Protein AF-A0A0H5RDV9-F1 (afdb_monomer_lite)

Sequence (113 aa):
GKIFIEYVGEGMNSIHQICDIAINKPLKAKIRAEYYKFRMLSIGDLSAKELAGAVFSVPRKNLIGMIEAAFDDINARNRTRRWIADAFAVCGQDPWSEDQSRFERLLESLQEQ

Secondary structure (DSSP, 8-state):
------PPPTT--SS--HHIIIIIHHHHHHHHHHHHHHHHHHHTT--HHHHTT---PPPHHHHHHHHHHHHHHHHHHHHHS-HHHHHHHHTT--TT-S--HHHHHHHHHHH--

Organism: NCBI:txid70186

pLDDT: mean 81.24, std 14.87, range [35.38, 95.0]

Foldseek 3Di:
DDDDDDDDDPPDDLADPLCCVLPVVQLVVQLVVLVVVVVCVVCVPPDPVRVVPDDDDDPPVSSVVSNVVSVVVSVVVCVVPVVSQVSCVVCLNNPPDPDSVSVVVSVVVSVVD

Structure (mmCIF, N/CA/C/O backbone):
data_AF-A0A0H5RDV9-F1
#
_entry.id   AF-A0A0H5RDV9-F1
#
loop_
_atom_site.group_PDB
_atom_site.id
_atom_site.type_symbol
_atom_site.label_atom_id
_atom_site.label_alt_id
_atom_site.label_comp_id
_atom_site.label_asym_id
_atom_site.label_entity_id
_atom_site.label_seq_id
_atom_site.pdbx_PDB_ins_code
_atom_site.Cartn_x
_atom_site.Cartn_y
_atom_site.Cartn_z
_atom_site.occupancy
_atom_site.B_iso_or_equiv
_atom_site.auth_seq_id
_atom_site.auth_comp_id
_atom_site.auth_asym_id
_atom_site.auth_atom_id
_atom_site.pdbx_PDB_model_num
ATOM 1 N N . GLY A 1 1 ? -23.829 13.569 21.083 1.00 38.16 1 GLY A N 1
ATOM 2 C CA . GLY A 1 1 ? -22.398 13.333 20.819 1.00 38.16 1 GLY A CA 1
ATOM 3 C C . GLY A 1 1 ? -21.610 14.526 21.310 1.00 38.16 1 GLY A C 1
ATOM 4 O O . GLY A 1 1 ? -22.113 15.635 21.187 1.00 38.16 1 GLY A O 1
ATOM 5 N N . LYS A 1 2 ? -20.439 14.310 21.912 1.00 35.38 2 LYS A N 1
ATOM 6 C CA . LYS A 1 2 ? -19.512 15.387 22.294 1.00 35.38 2 LYS A CA 1
ATOM 7 C C . LYS A 1 2 ? -18.474 15.543 21.181 1.00 35.38 2 LYS A C 1
ATOM 9 O O . LYS A 1 2 ? -17.998 14.535 20.671 1.00 35.38 2 LYS A O 1
ATOM 14 N N . ILE A 1 3 ? -18.171 16.779 20.795 1.00 40.22 3 ILE A N 1
ATOM 15 C CA . ILE A 1 3 ? -17.112 17.112 19.834 1.00 40.22 3 ILE A CA 1
ATOM 16 C C . ILE A 1 3 ? -16.027 17.836 20.622 1.00 40.22 3 ILE A C 1
ATOM 18 O O . ILE A 1 3 ? -16.328 18.800 21.324 1.00 40.22 3 ILE A O 1
ATOM 22 N N . PHE A 1 4 ? -14.792 17.361 20.509 1.00 42.47 4 PHE A N 1
ATOM 23 C CA . PHE A 1 4 ? -13.617 17.990 21.101 1.00 42.47 4 PHE A CA 1
ATOM 24 C C . PHE A 1 4 ? -12.814 18.651 19.982 1.00 42.47 4 PHE A C 1
ATOM 26 O O . PHE A 1 4 ? -12.590 18.042 18.937 1.00 42.47 4 PHE A O 1
ATOM 33 N N . ILE A 1 5 ? -12.442 19.913 20.184 1.00 47.41 5 ILE A N 1
ATOM 34 C CA . ILE A 1 5 ? -11.632 20.689 19.245 1.00 47.41 5 ILE A CA 1
ATOM 35 C C . ILE A 1 5 ? -10.263 20.860 19.901 1.00 47.41 5 ILE A C 1
ATOM 37 O O . ILE A 1 5 ? -10.130 21.643 20.837 1.00 47.41 5 ILE A O 1
ATOM 41 N N . GLU A 1 6 ? -9.268 20.118 19.422 1.00 53.03 6 GLU A N 1
ATOM 42 C CA . GLU A 1 6 ? -7.866 20.270 19.818 1.00 53.03 6 GLU A CA 1
ATOM 43 C C . GLU A 1 6 ? -7.041 20.805 18.645 1.00 53.03 6 GLU A C 1
ATOM 45 O O . GLU A 1 6 ? -7.274 20.459 17.483 1.00 53.03 6 GLU A O 1
ATOM 50 N N . TYR A 1 7 ? -6.085 21.682 18.955 1.00 48.09 7 TYR A N 1
ATOM 51 C CA . TYR A 1 7 ? -5.172 22.261 17.976 1.00 48.09 7 TYR A CA 1
ATOM 52 C C . TYR A 1 7 ? -3.969 21.337 17.787 1.00 48.09 7 TYR A C 1
ATOM 54 O O . TYR A 1 7 ? -3.191 21.125 18.716 1.00 48.09 7 TYR A O 1
ATOM 62 N N . VAL A 1 8 ? -3.800 20.810 16.577 1.00 56.47 8 VAL A N 1
ATOM 63 C CA . VAL A 1 8 ? -2.642 19.994 16.210 1.00 56.47 8 VAL A CA 1
ATOM 64 C C . VAL A 1 8 ? -1.667 20.869 15.421 1.00 56.47 8 VAL A C 1
ATOM 66 O O . VAL A 1 8 ? -2.034 21.435 14.392 1.00 56.47 8 VAL A O 1
ATOM 69 N N . GLY A 1 9 ? -0.438 21.015 15.927 1.00 48.50 9 GLY A N 1
ATOM 70 C CA . GLY A 1 9 ? 0.611 21.813 15.286 1.00 48.50 9 GLY A CA 1
ATOM 71 C C . GLY A 1 9 ? 0.968 21.318 13.879 1.00 48.50 9 GLY A C 1
ATOM 72 O O . GLY A 1 9 ? 0.819 20.140 13.555 1.00 48.50 9 GLY A O 1
ATOM 73 N N . GLU A 1 10 ? 1.454 22.230 13.037 1.00 45.53 10 GLU A N 1
ATOM 74 C CA . GLU A 1 10 ? 1.764 21.955 11.632 1.00 45.53 10 GLU A CA 1
ATOM 75 C 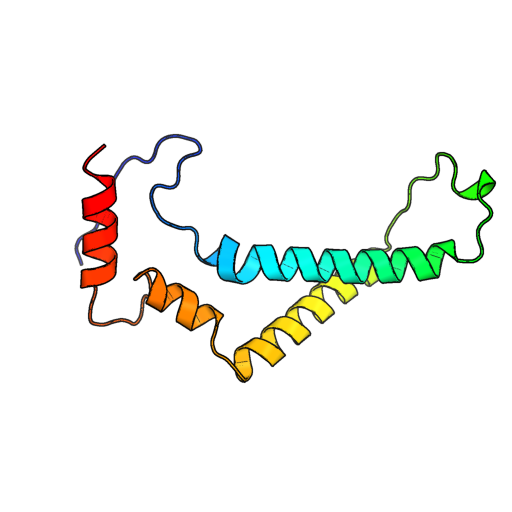C . GLU A 1 10 ? 2.805 20.825 11.501 1.00 45.53 10 GLU A C 1
ATOM 77 O O . GLU A 1 10 ? 3.885 20.879 12.087 1.00 45.53 10 GLU A O 1
ATOM 82 N N . GLY A 1 11 ? 2.466 19.769 10.755 1.00 48.12 11 GLY A N 1
ATOM 83 C CA . GLY A 1 11 ? 3.342 18.609 10.543 1.00 48.12 11 GLY A CA 1
ATOM 84 C C . GLY A 1 11 ? 3.318 17.549 11.648 1.00 48.12 11 GLY A C 1
ATOM 85 O O . GLY A 1 11 ? 3.959 16.512 11.484 1.00 48.12 11 GLY A O 1
ATOM 86 N N . MET A 1 12 ? 2.560 17.755 12.727 1.00 49.59 12 MET A N 1
ATOM 87 C CA . MET A 1 12 ? 2.303 16.709 13.711 1.00 49.59 12 MET A CA 1
ATOM 88 C C . MET A 1 12 ? 0.920 16.110 13.494 1.00 49.59 12 MET A C 1
ATOM 90 O O . MET A 1 12 ? -0.059 16.791 13.225 1.00 49.59 12 MET A O 1
ATOM 94 N N . ASN A 1 13 ? 0.839 14.802 13.623 1.00 56.31 13 ASN A N 1
ATOM 95 C CA . ASN A 1 13 ? -0.385 14.077 13.882 1.00 56.31 13 ASN A CA 1
ATOM 96 C C . ASN A 1 13 ? -0.080 13.250 15.121 1.00 56.31 13 ASN A C 1
ATOM 98 O O . ASN A 1 13 ? 0.549 12.200 15.050 1.00 56.31 13 ASN A O 1
ATOM 102 N N . SER A 1 14 ? -0.489 13.773 16.276 1.00 58.78 14 SER A N 1
ATOM 103 C CA . SER A 1 14 ? -0.375 13.089 17.569 1.00 58.78 14 SER A CA 1
ATOM 104 C C . SER A 1 14 ? -1.078 11.724 17.546 1.00 58.78 14 SER A C 1
ATOM 106 O O . SER A 1 14 ? -0.723 10.812 18.282 1.00 58.78 14 SER A O 1
ATOM 108 N N . ILE A 1 15 ? -2.031 11.545 16.629 1.00 69.75 15 ILE A N 1
ATOM 109 C CA . ILE A 1 15 ? -2.779 10.313 16.418 1.00 69.75 15 ILE A CA 1
ATOM 110 C C . ILE A 1 15 ? -2.184 9.519 15.249 1.00 69.75 15 ILE A C 1
ATOM 112 O O . ILE A 1 15 ? -1.997 10.038 14.146 1.00 69.75 15 ILE A O 1
ATOM 116 N N . HIS A 1 16 ? -1.956 8.221 15.474 1.00 73.94 16 HIS A N 1
ATOM 117 C CA . HIS A 1 16 ? -1.496 7.286 14.447 1.00 73.94 16 HIS A CA 1
ATOM 118 C C . HIS A 1 16 ? -2.375 7.356 13.188 1.00 73.94 16 HIS A C 1
ATOM 120 O O . HIS A 1 16 ? -3.566 7.056 13.246 1.00 73.94 16 HIS A O 1
ATOM 126 N N . GLN A 1 17 ? -1.777 7.664 12.033 1.00 83.44 17 GLN A N 1
ATOM 127 C CA . GLN A 1 17 ? -2.444 7.581 10.731 1.00 83.44 17 GLN A CA 1
ATOM 128 C C . GLN A 1 17 ? -2.469 6.132 10.242 1.00 83.44 17 GLN A C 1
ATOM 130 O O . GLN A 1 17 ? -1.639 5.698 9.444 1.00 83.44 17 GLN A O 1
ATOM 135 N N . ILE A 1 18 ? -3.433 5.354 10.729 1.00 84.19 18 ILE A N 1
ATOM 136 C CA . ILE A 1 18 ? -3.504 3.910 10.459 1.00 84.19 18 ILE A CA 1
ATOM 137 C C . ILE A 1 18 ? -3.568 3.618 8.962 1.00 84.19 18 ILE A C 1
ATOM 139 O O . ILE A 1 18 ? -2.914 2.688 8.502 1.00 84.19 18 ILE A O 1
ATOM 143 N N . CYS A 1 19 ? -4.263 4.443 8.175 1.00 85.44 19 CYS A N 1
ATOM 144 C CA . CYS A 1 19 ? -4.308 4.308 6.717 1.00 85.44 19 CYS A CA 1
ATOM 145 C C . CYS A 1 19 ? -2.917 4.354 6.064 1.00 85.44 19 CYS A C 1
ATOM 147 O O . CYS A 1 19 ? -2.680 3.656 5.076 1.00 85.44 19 CYS A O 1
ATOM 149 N N . ASP A 1 20 ? -1.972 5.120 6.615 1.00 85.44 20 ASP A N 1
ATOM 150 C CA . ASP A 1 20 ? -0.620 5.188 6.063 1.00 85.44 20 ASP A CA 1
ATOM 151 C C . ASP A 1 20 ? 0.147 3.882 6.259 1.00 85.44 20 ASP A C 1
ATOM 153 O O . ASP A 1 20 ? 0.847 3.406 5.357 1.00 85.44 20 ASP A O 1
ATOM 157 N N . ILE A 1 21 ? -0.036 3.273 7.427 1.00 81.12 21 ILE A N 1
ATOM 158 C CA . ILE A 1 21 ? 0.621 2.032 7.833 1.00 81.12 21 ILE A CA 1
ATOM 159 C C . ILE A 1 21 ? -0.054 0.831 7.164 1.00 81.12 21 ILE A C 1
ATOM 161 O O . ILE A 1 21 ? 0.617 -0.015 6.570 1.00 81.12 21 ILE A O 1
ATOM 165 N N . ALA A 1 22 ? -1.381 0.776 7.249 1.00 88.31 22 ALA A N 1
ATOM 166 C CA . ALA A 1 22 ? -2.202 -0.338 6.812 1.00 88.31 22 ALA A CA 1
ATOM 167 C C . ALA A 1 22 ? -2.514 -0.304 5.313 1.00 88.31 22 ALA A C 1
ATOM 169 O O . ALA A 1 22 ? -2.805 -1.339 4.752 1.00 88.31 22 ALA A O 1
ATOM 170 N N . ILE A 1 23 ? -2.457 0.824 4.607 1.00 89.94 23 ILE A N 1
ATOM 171 C CA . ILE A 1 23 ? -2.772 0.832 3.166 1.00 89.94 23 ILE A CA 1
ATOM 172 C C . ILE A 1 23 ? -1.662 1.464 2.353 1.00 89.94 23 ILE A C 1
ATOM 174 O O . ILE A 1 23 ? -1.135 0.818 1.443 1.00 89.94 23 ILE A O 1
ATOM 178 N N . ASN A 1 24 ? -1.251 2.687 2.681 1.00 89.50 24 ASN A N 1
ATOM 179 C CA . ASN A 1 24 ? -0.374 3.431 1.781 1.00 89.50 24 ASN A CA 1
ATOM 180 C C . ASN A 1 24 ? 1.007 2.794 1.659 1.00 89.50 24 ASN A C 1
ATOM 182 O O . ASN A 1 24 ? 1.539 2.711 0.551 1.00 89.50 24 ASN A O 1
ATOM 186 N N . L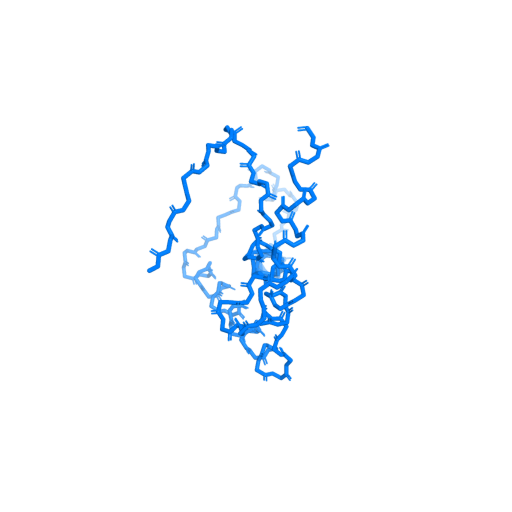YS A 1 25 ? 1.595 2.308 2.757 1.00 88.75 25 LYS A N 1
ATOM 187 C CA . LYS A 1 25 ? 2.893 1.623 2.711 1.00 88.75 25 LYS A CA 1
ATOM 188 C C . LYS A 1 25 ? 2.832 0.320 1.888 1.00 88.75 25 LYS A C 1
ATOM 190 O O . LYS A 1 25 ? 3.631 0.206 0.952 1.00 88.75 25 LYS A O 1
ATOM 195 N N . PRO A 1 26 ? 1.903 -0.626 2.143 1.00 91.25 26 PRO A N 1
ATOM 196 C CA . PRO A 1 26 ? 1.725 -1.812 1.301 1.00 91.25 26 PRO A CA 1
ATOM 197 C C . PRO A 1 26 ? 1.448 -1.494 -0.174 1.00 91.25 26 PRO A C 1
ATOM 199 O O . PRO A 1 26 ? 2.093 -2.065 -1.055 1.00 91.25 26 PRO A O 1
ATOM 202 N N . LEU A 1 27 ? 0.548 -0.548 -0.451 1.00 93.44 27 LEU A N 1
ATOM 203 C CA . LEU A 1 27 ? 0.167 -0.155 -1.809 1.00 93.44 27 LEU A CA 1
ATOM 204 C C . LEU A 1 27 ? 1.355 0.430 -2.581 1.00 93.44 27 LEU A C 1
ATOM 206 O O . LEU A 1 27 ? 1.667 -0.026 -3.680 1.00 93.44 27 LEU A O 1
ATOM 210 N N . LYS A 1 28 ? 2.079 1.386 -1.984 1.00 92.06 28 LYS A N 1
ATOM 211 C CA . LYS A 1 28 ? 3.283 1.981 -2.588 1.00 92.06 28 LYS A CA 1
ATOM 212 C C . LYS A 1 28 ? 4.356 0.927 -2.857 1.00 92.06 28 LYS A C 1
ATOM 214 O O . LYS A 1 28 ? 5.001 0.974 -3.903 1.00 92.06 28 LYS A O 1
ATOM 219 N N . ALA A 1 29 ? 4.545 -0.030 -1.945 1.00 93.00 29 ALA A N 1
ATOM 220 C CA . ALA A 1 29 ? 5.498 -1.121 -2.137 1.00 93.00 29 ALA A CA 1
ATOM 221 C C . ALA A 1 29 ? 5.120 -2.005 -3.337 1.00 93.00 29 ALA A C 1
ATOM 223 O O . ALA A 1 29 ? 5.989 -2.368 -4.130 1.00 93.00 29 ALA A O 1
ATOM 224 N N . LYS A 1 30 ? 3.827 -2.301 -3.507 1.00 93.81 30 LYS A N 1
ATOM 225 C CA . LYS A 1 30 ? 3.310 -3.104 -4.622 1.00 93.81 30 LYS A CA 1
ATOM 226 C C . LYS A 1 30 ? 3.416 -2.389 -5.962 1.00 93.81 30 LYS A C 1
ATOM 228 O O . LYS A 1 30 ? 3.997 -2.948 -6.886 1.00 93.81 30 LYS A O 1
ATOM 233 N N . ILE A 1 31 ? 2.970 -1.136 -6.038 1.00 92.94 31 ILE A N 1
ATOM 234 C CA . ILE A 1 31 ? 3.107 -0.310 -7.249 1.00 92.94 31 ILE A CA 1
ATOM 235 C C . ILE A 1 31 ? 4.581 -0.203 -7.652 1.00 92.94 31 ILE A C 1
ATOM 237 O O . ILE A 1 31 ? 4.920 -0.353 -8.822 1.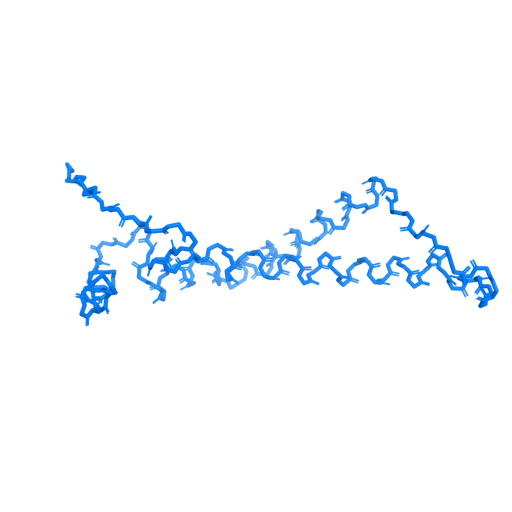00 92.94 31 ILE A O 1
ATOM 241 N N . ARG A 1 32 ? 5.482 -0.001 -6.682 1.00 92.50 32 ARG A N 1
ATOM 242 C CA . ARG A 1 32 ? 6.924 0.049 -6.939 1.00 92.50 32 ARG A CA 1
ATOM 243 C C . ARG A 1 32 ? 7.452 -1.275 -7.498 1.00 92.50 32 ARG A C 1
ATOM 245 O O . ARG A 1 32 ? 8.257 -1.248 -8.424 1.00 92.50 32 ARG A O 1
ATOM 252 N N . ALA A 1 33 ? 7.011 -2.414 -6.966 1.00 92.00 33 ALA A N 1
ATOM 253 C CA . ALA A 1 33 ? 7.401 -3.726 -7.477 1.00 92.00 33 ALA A CA 1
ATOM 254 C C . ALA A 1 33 ? 6.929 -3.941 -8.927 1.00 92.00 33 ALA A C 1
ATOM 256 O O . ALA A 1 33 ? 7.725 -4.362 -9.764 1.00 92.00 33 ALA A O 1
ATOM 257 N N . GLU A 1 34 ? 5.678 -3.598 -9.243 1.00 90.62 34 GLU A N 1
ATOM 258 C CA . GLU A 1 34 ? 5.146 -3.695 -10.610 1.00 90.62 34 GLU A CA 1
ATOM 259 C C . GLU A 1 34 ? 5.847 -2.732 -11.576 1.00 90.62 34 GLU A C 1
ATOM 261 O O . GLU A 1 34 ? 6.188 -3.113 -12.696 1.00 90.62 34 GLU A O 1
ATOM 266 N N . TYR A 1 35 ? 6.174 -1.521 -11.123 1.00 91.00 35 TYR A N 1
ATOM 267 C CA . TYR A 1 35 ? 6.993 -0.588 -11.892 1.00 91.00 35 TYR A CA 1
ATOM 268 C C . TYR A 1 35 ? 8.371 -1.172 -12.226 1.00 91.00 35 TYR A C 1
ATOM 270 O O . TYR A 1 35 ? 8.807 -1.079 -13.372 1.00 91.00 35 TYR A O 1
ATOM 278 N N . TYR A 1 36 ? 9.061 -1.796 -11.264 1.00 90.00 36 TYR A N 1
ATOM 279 C CA . TYR A 1 36 ? 10.367 -2.406 -11.531 1.00 90.00 36 TYR A CA 1
ATOM 280 C C . TYR A 1 36 ? 10.273 -3.560 -12.528 1.00 90.00 36 TYR A C 1
ATOM 282 O O . TYR A 1 36 ? 11.117 -3.642 -13.418 1.00 90.00 36 TYR A O 1
ATOM 290 N N . LYS A 1 37 ? 9.234 -4.399 -12.441 1.00 89.00 37 LYS A N 1
ATOM 291 C CA . LYS A 1 37 ? 8.982 -5.451 -13.438 1.00 89.00 37 LYS A CA 1
ATOM 292 C C . LYS A 1 37 ? 8.765 -4.860 -14.828 1.00 89.00 37 LYS A C 1
ATOM 294 O O . LYS A 1 37 ? 9.428 -5.267 -15.778 1.00 89.00 37 LYS A O 1
ATOM 299 N N . PHE A 1 38 ? 7.886 -3.864 -14.942 1.00 89.19 38 PHE A N 1
ATOM 300 C CA . PHE A 1 38 ? 7.630 -3.172 -16.203 1.00 89.19 38 PHE A CA 1
ATOM 301 C C . PHE A 1 38 ? 8.899 -2.547 -16.778 1.00 89.19 38 PHE A C 1
ATOM 303 O O . PHE A 1 38 ? 9.178 -2.700 -17.966 1.00 89.19 38 PHE A O 1
ATOM 310 N N . ARG A 1 39 ? 9.690 -1.885 -15.930 1.00 88.00 39 ARG A N 1
ATOM 311 C CA . ARG A 1 39 ? 10.964 -1.291 -16.318 1.00 88.00 39 ARG A CA 1
ATOM 312 C C . ARG A 1 39 ? 11.915 -2.353 -16.856 1.00 88.00 39 ARG A C 1
ATOM 314 O O . ARG A 1 39 ? 12.428 -2.152 -17.943 1.00 88.00 39 ARG A O 1
ATOM 321 N N . MET A 1 40 ? 12.111 -3.469 -16.149 1.00 87.06 40 MET A N 1
ATOM 322 C CA . MET A 1 40 ? 12.978 -4.567 -16.600 1.00 87.06 40 MET A CA 1
ATOM 323 C C . MET A 1 40 ? 12.564 -5.109 -17.971 1.00 87.06 40 MET A C 1
ATOM 325 O O . MET A 1 40 ? 13.419 -5.278 -18.832 1.00 87.06 40 MET A O 1
ATOM 329 N N . LEU A 1 41 ? 11.264 -5.321 -18.191 1.00 86.38 41 LEU A N 1
ATOM 330 C CA . LEU A 1 41 ? 10.742 -5.790 -19.479 1.00 86.38 41 LEU A CA 1
ATOM 331 C C . LEU A 1 41 ? 10.927 -4.759 -20.597 1.00 86.38 41 LEU A C 1
ATOM 333 O O . LEU A 1 41 ? 11.174 -5.123 -21.737 1.00 86.38 41 LEU A O 1
ATOM 337 N N . SER A 1 42 ? 10.817 -3.474 -20.269 1.00 83.50 42 SER A N 1
ATOM 338 C CA . SER A 1 42 ? 10.875 -2.386 -21.250 1.00 83.50 42 SER A CA 1
ATOM 339 C C . SER A 1 42 ? 12.299 -1.966 -21.616 1.00 83.50 42 SER A C 1
ATOM 341 O O . SER A 1 42 ? 12.489 -1.308 -22.632 1.00 83.50 42 SER A O 1
ATOM 343 N N . ILE A 1 43 ? 13.291 -2.295 -20.781 1.00 84.31 43 ILE A N 1
ATOM 344 C CA . ILE A 1 43 ? 14.708 -1.979 -21.022 1.00 84.31 43 ILE A CA 1
ATOM 345 C C . ILE A 1 43 ? 15.551 -3.201 -21.385 1.00 84.31 43 ILE A C 1
ATOM 347 O O . ILE A 1 43 ? 16.739 -3.035 -21.640 1.00 84.31 43 ILE A O 1
ATOM 351 N N . GLY A 1 44 ? 14.973 -4.407 -21.368 1.00 77.88 44 GLY A N 1
ATOM 352 C CA . GLY A 1 44 ? 15.708 -5.666 -21.527 1.00 77.88 44 GLY A CA 1
ATOM 353 C C . GLY A 1 44 ? 16.524 -5.756 -22.819 1.00 77.88 44 GLY A C 1
ATOM 354 O O . GLY A 1 44 ? 17.594 -6.356 -22.810 1.00 77.88 44 GLY A O 1
ATOM 355 N N . ASP A 1 45 ? 16.062 -5.092 -23.878 1.00 80.25 45 ASP A N 1
ATOM 356 C CA . ASP A 1 45 ? 16.695 -5.108 -25.201 1.00 80.25 45 ASP A CA 1
ATOM 357 C C . ASP A 1 45 ? 17.539 -3.851 -25.495 1.00 80.25 45 ASP A C 1
ATOM 359 O O . ASP A 1 45 ? 18.114 -3.731 -26.575 1.00 80.25 45 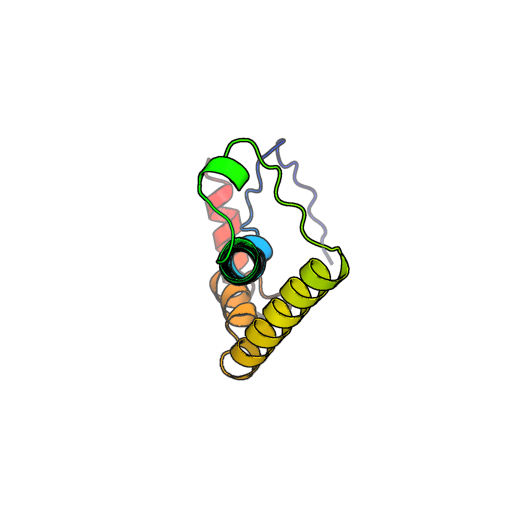ASP A O 1
ATOM 363 N N . LEU A 1 46 ? 17.618 -2.898 -24.557 1.00 81.88 46 LEU A N 1
ATOM 364 C CA . LEU A 1 46 ? 18.331 -1.633 -24.754 1.00 81.88 46 LEU A CA 1
ATOM 365 C C . LEU A 1 46 ? 19.791 -1.735 -24.305 1.00 81.88 46 LEU A C 1
ATOM 367 O O . LEU A 1 46 ? 20.109 -2.242 -23.227 1.00 81.88 46 LEU A O 1
ATOM 371 N N . SER A 1 47 ? 20.699 -1.179 -25.103 1.00 81.38 47 SER A N 1
ATOM 372 C CA . SER A 1 47 ? 22.112 -1.090 -24.747 1.00 81.38 47 SER A CA 1
ATOM 373 C C . SER A 1 47 ? 22.361 -0.059 -23.637 1.00 81.38 47 SER A C 1
ATOM 375 O O . SER A 1 47 ? 21.622 0.912 -23.457 1.00 81.38 47 SER A O 1
ATOM 377 N N . ALA A 1 48 ? 23.476 -0.204 -22.913 1.00 78.88 48 ALA A N 1
ATOM 378 C CA . ALA A 1 48 ? 23.876 0.745 -21.867 1.00 78.88 48 ALA A CA 1
ATOM 379 C C . ALA A 1 48 ? 24.014 2.194 -22.382 1.00 78.88 48 ALA A C 1
ATOM 381 O O . ALA A 1 48 ? 23.776 3.143 -21.637 1.00 78.88 48 ALA A O 1
ATOM 382 N N . LYS A 1 49 ? 24.362 2.364 -23.665 1.00 81.69 49 LYS A N 1
ATOM 383 C CA . LYS A 1 49 ? 24.464 3.673 -24.320 1.00 81.69 49 LYS A CA 1
ATOM 384 C C . LYS A 1 49 ? 23.092 4.318 -24.531 1.00 81.69 49 LYS A C 1
ATOM 386 O O . LYS A 1 49 ? 22.980 5.531 -24.408 1.00 81.69 49 LYS A O 1
ATOM 391 N N . GLU A 1 50 ? 22.065 3.522 -24.813 1.00 78.44 50 GLU A N 1
ATOM 392 C CA . GLU A 1 50 ? 20.684 3.995 -24.989 1.00 78.44 50 GLU A CA 1
ATOM 393 C C . GLU A 1 50 ? 20.009 4.323 -23.654 1.00 78.44 50 GLU A C 1
ATOM 395 O O . GLU A 1 50 ? 19.113 5.159 -23.599 1.00 78.44 50 GLU A O 1
ATOM 400 N N . LEU A 1 51 ? 20.465 3.706 -22.561 1.00 80.44 51 LEU A N 1
ATOM 401 C CA . LEU A 1 51 ? 19.962 3.972 -21.211 1.00 80.44 51 LEU A CA 1
ATOM 402 C C . LEU A 1 51 ? 20.616 5.192 -20.544 1.00 80.44 51 LEU A C 1
ATOM 404 O O . LEU A 1 51 ? 20.043 5.766 -19.615 1.00 80.44 51 LEU A O 1
ATOM 408 N N . ALA A 1 52 ? 21.805 5.599 -20.991 1.00 80.38 52 ALA A N 1
ATOM 409 C CA . ALA A 1 52 ? 22.538 6.716 -20.408 1.00 80.38 52 ALA A CA 1
ATOM 410 C C . ALA A 1 52 ? 21.816 8.053 -20.662 1.00 80.38 52 ALA A C 1
ATOM 412 O O . ALA A 1 52 ? 21.691 8.505 -21.796 1.00 80.38 52 ALA A O 1
ATOM 413 N N . GLY A 1 53 ? 21.343 8.699 -19.590 1.00 76.75 53 GLY A N 1
ATOM 414 C CA . GLY A 1 53 ? 20.620 9.977 -19.664 1.00 76.75 53 GLY A CA 1
ATOM 415 C C . GLY A 1 53 ? 19.159 9.867 -20.117 1.00 76.75 53 GLY A C 1
ATOM 416 O O . GLY A 1 53 ? 18.485 10.888 -20.245 1.00 76.75 53 GLY A O 1
ATOM 417 N N . ALA A 1 54 ? 18.647 8.651 -20.330 1.00 77.25 54 ALA A N 1
ATOM 418 C CA . ALA A 1 54 ? 17.273 8.442 -20.762 1.00 77.25 54 ALA A CA 1
ATOM 419 C C . ALA A 1 54 ? 16.271 8.685 -19.621 1.00 77.25 54 ALA A C 1
ATOM 421 O O . ALA A 1 54 ? 16.400 8.150 -18.516 1.00 77.25 54 ALA A O 1
ATOM 422 N N . VAL A 1 55 ? 15.221 9.455 -19.914 1.00 80.12 55 VAL A N 1
ATOM 423 C CA . VAL A 1 55 ? 14.062 9.610 -19.029 1.00 80.12 55 VAL A CA 1
ATOM 424 C C . VAL A 1 55 ? 13.060 8.512 -19.361 1.00 80.12 55 VAL A C 1
ATOM 426 O O . VAL A 1 55 ? 12.480 8.484 -20.445 1.00 80.12 55 VAL A O 1
ATOM 429 N N . PHE A 1 56 ? 12.851 7.595 -18.420 1.00 80.88 56 PHE A N 1
ATOM 430 C CA . PHE A 1 56 ? 11.921 6.489 -18.604 1.00 80.88 56 PHE A CA 1
ATOM 431 C C . PHE A 1 56 ? 10.487 6.943 -18.311 1.00 80.88 56 PHE A C 1
ATOM 433 O O . PHE A 1 56 ? 10.128 7.203 -17.162 1.00 80.88 56 PHE A O 1
ATOM 440 N N . SER A 1 57 ? 9.670 7.045 -19.359 1.00 84.69 57 SER A N 1
ATOM 441 C CA . SER A 1 57 ? 8.255 7.403 -19.243 1.00 84.69 57 SER A CA 1
ATOM 442 C C . SER A 1 57 ? 7.388 6.152 -19.137 1.00 84.69 57 SER A C 1
ATOM 444 O O . SER A 1 57 ? 7.555 5.199 -19.897 1.00 84.69 57 SER A O 1
ATOM 446 N N . VAL A 1 58 ? 6.434 6.158 -18.206 1.00 87.31 58 VAL A N 1
ATOM 447 C CA . VAL A 1 58 ? 5.451 5.079 -18.057 1.00 87.31 58 VAL A CA 1
ATOM 448 C C . VAL A 1 58 ? 4.152 5.512 -18.734 1.00 87.31 58 VAL A C 1
ATOM 450 O O . VAL A 1 58 ? 3.556 6.507 -18.311 1.00 87.31 58 VAL A O 1
ATOM 453 N N . PRO A 1 59 ? 3.657 4.775 -19.747 1.00 91.44 59 PRO A N 1
ATOM 454 C CA . PRO A 1 59 ? 2.357 5.062 -20.335 1.00 91.44 59 PRO A CA 1
ATOM 455 C C . PRO A 1 59 ? 1.255 5.036 -19.272 1.00 91.44 59 PRO A C 1
ATOM 457 O O . PRO A 1 59 ? 1.196 4.119 -18.451 1.00 91.44 59 PRO A O 1
ATOM 460 N N . ARG A 1 60 ? 0.333 6.006 -19.311 1.00 92.44 60 ARG A N 1
ATOM 461 C CA . ARG A 1 60 ? -0.745 6.139 -18.312 1.00 92.44 60 ARG A CA 1
ATOM 462 C C . ARG A 1 60 ? -1.553 4.852 -18.127 1.00 92.44 60 ARG A C 1
ATOM 464 O O . ARG A 1 60 ? -1.864 4.495 -16.998 1.00 92.44 60 ARG A O 1
ATOM 471 N N . LYS A 1 61 ? -1.859 4.141 -19.219 1.00 93.44 61 LYS A N 1
ATOM 472 C CA . LYS A 1 61 ? -2.574 2.854 -19.181 1.00 93.44 61 LYS A CA 1
ATOM 473 C C . LYS A 1 61 ? -1.831 1.813 -18.339 1.00 93.44 61 LYS A C 1
ATOM 475 O O . LYS A 1 61 ? -2.454 1.105 -17.558 1.00 93.44 61 LYS A O 1
ATOM 480 N N . ASN A 1 62 ? -0.506 1.760 -18.460 1.00 91.94 62 ASN A N 1
ATOM 481 C CA . ASN A 1 62 ? 0.316 0.815 -17.712 1.00 91.94 62 ASN A CA 1
ATOM 482 C C . ASN A 1 62 ? 0.347 1.199 -16.234 1.00 91.94 62 ASN A C 1
ATOM 484 O O . ASN A 1 62 ? 0.189 0.330 -15.388 1.00 91.94 62 ASN A O 1
ATOM 488 N N . LEU A 1 63 ? 0.476 2.493 -15.921 1.00 92.44 63 LEU A N 1
ATOM 489 C CA . LEU A 1 63 ? 0.409 2.974 -14.540 1.00 92.44 63 LEU A CA 1
ATOM 490 C C . LEU A 1 63 ? -0.934 2.630 -13.878 1.00 92.44 63 LEU A C 1
ATOM 492 O O . LEU A 1 63 ? -0.942 2.147 -12.751 1.00 92.44 63 LEU A O 1
ATOM 496 N N . ILE A 1 64 ? -2.052 2.842 -14.580 1.00 94.44 64 ILE A N 1
ATOM 497 C CA . ILE A 1 64 ? -3.387 2.469 -14.089 1.00 94.44 64 ILE A CA 1
ATOM 498 C C . ILE A 1 64 ? -3.441 0.964 -13.812 1.00 94.44 64 ILE A C 1
ATOM 500 O O . ILE A 1 64 ? -3.784 0.575 -12.701 1.00 94.44 64 ILE A O 1
ATOM 504 N N . GLY A 1 65 ? -2.994 0.133 -14.758 1.00 94.12 65 GLY A N 1
ATOM 505 C CA . GLY A 1 65 ? -2.975 -1.320 -14.575 1.00 94.12 65 GLY A CA 1
ATOM 506 C C . GLY A 1 65 ? -2.110 -1.779 -13.394 1.00 94.12 65 GLY A C 1
ATOM 507 O O . GLY A 1 65 ? -2.496 -2.692 -12.672 1.00 94.12 65 GLY A O 1
ATOM 508 N N . MET A 1 66 ? -0.970 -1.125 -13.134 1.00 94.25 66 MET A N 1
ATOM 509 C CA . MET A 1 66 ? -0.144 -1.412 -11.948 1.00 94.25 66 MET A CA 1
ATOM 510 C C . MET A 1 66 ? -0.879 -1.088 -10.643 1.00 94.25 66 MET A C 1
ATOM 512 O O . MET A 1 66 ? -0.746 -1.819 -9.663 1.00 94.25 66 MET A O 1
ATOM 516 N N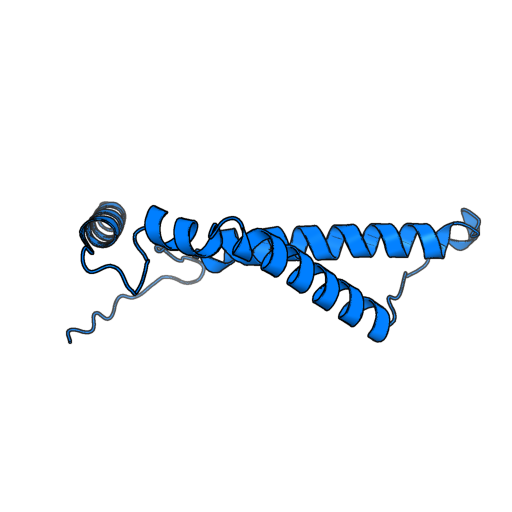 . ILE A 1 67 ? -1.627 0.018 -10.619 1.00 93.81 67 ILE A N 1
ATOM 517 C CA . ILE A 1 67 ? -2.408 0.439 -9.451 1.00 93.81 67 ILE A CA 1
ATOM 518 C C . ILE A 1 67 ? -3.562 -0.539 -9.212 1.00 93.81 67 ILE A C 1
ATOM 520 O O . ILE A 1 67 ? -3.728 -1.006 -8.087 1.00 93.81 67 ILE A O 1
ATOM 524 N N . GLU A 1 68 ? -4.318 -0.886 -10.254 1.00 95.00 68 GLU A N 1
ATOM 525 C CA . GLU A 1 68 ? -5.427 -1.847 -10.181 1.00 95.00 68 GLU A CA 1
ATOM 526 C C . GLU A 1 68 ? -4.942 -3.219 -9.699 1.00 95.00 68 GLU A C 1
ATOM 528 O O . GLU A 1 68 ? -5.462 -3.741 -8.715 1.00 95.00 68 GLU A O 1
ATOM 533 N N . ALA A 1 69 ? -3.862 -3.746 -10.285 1.00 92.12 69 ALA A N 1
ATOM 534 C CA . ALA A 1 69 ? -3.275 -5.018 -9.866 1.00 92.12 69 ALA A CA 1
ATOM 535 C C . ALA A 1 69 ? -2.807 -5.002 -8.398 1.00 92.12 69 ALA A C 1
ATOM 537 O O . ALA A 1 69 ? -2.947 -5.994 -7.678 1.00 92.12 69 ALA A O 1
ATOM 538 N N . ALA A 1 70 ? -2.261 -3.873 -7.931 1.00 94.12 70 ALA A N 1
ATOM 539 C CA . ALA A 1 70 ? -1.869 -3.718 -6.536 1.00 94.12 70 ALA A CA 1
ATOM 540 C C . ALA A 1 70 ? -3.083 -3.731 -5.593 1.00 94.12 70 ALA A C 1
ATOM 542 O O . ALA A 1 70 ? -3.020 -4.361 -4.534 1.00 94.12 70 ALA A O 1
ATOM 543 N N . PHE A 1 71 ? -4.186 -3.078 -5.974 1.00 94.12 71 PHE A N 1
ATOM 544 C CA . PHE A 1 71 ? -5.434 -3.124 -5.212 1.00 94.12 71 PHE A CA 1
ATOM 545 C C . PHE A 1 71 ? -6.050 -4.520 -5.197 1.00 94.12 71 PHE A C 1
ATOM 547 O O . PHE A 1 71 ? -6.462 -4.971 -4.130 1.00 94.12 71 PHE A O 1
ATOM 554 N N . ASP A 1 72 ? -6.070 -5.229 -6.323 1.00 94.44 72 ASP A N 1
ATOM 555 C CA . ASP A 1 72 ? -6.612 -6.587 -6.399 1.00 94.44 72 ASP A CA 1
ATOM 556 C C . ASP A 1 72 ? -5.854 -7.557 -5.484 1.00 94.44 72 ASP A C 1
ATOM 558 O O . ASP A 1 72 ? -6.477 -8.295 -4.716 1.00 94.44 72 ASP A O 1
ATOM 562 N N . ASP A 1 73 ? -4.517 -7.511 -5.480 1.00 92.25 73 ASP A N 1
ATOM 563 C CA . ASP A 1 73 ? -3.689 -8.329 -4.582 1.00 92.25 73 ASP A CA 1
ATOM 564 C C . ASP A 1 73 ? -3.920 -7.970 -3.105 1.00 92.25 73 ASP A C 1
ATOM 566 O O . ASP A 1 73 ? -4.060 -8.858 -2.259 1.00 92.25 73 ASP A O 1
ATOM 570 N N . ILE A 1 74 ? -4.010 -6.676 -2.777 1.00 92.94 74 ILE A N 1
ATOM 571 C CA . ILE A 1 74 ? -4.313 -6.211 -1.415 1.00 92.94 74 ILE A CA 1
ATOM 572 C C . ILE A 1 74 ? -5.693 -6.696 -0.969 1.00 92.94 74 ILE A C 1
ATOM 574 O O . ILE A 1 74 ? -5.821 -7.256 0.122 1.00 92.94 74 ILE A O 1
ATOM 578 N N . ASN A 1 75 ? -6.709 -6.535 -1.815 1.00 92.94 75 ASN A N 1
ATOM 579 C CA . ASN A 1 75 ? -8.076 -6.950 -1.535 1.00 92.94 75 ASN A CA 1
ATOM 580 C C . ASN A 1 75 ? -8.163 -8.467 -1.354 1.00 92.94 75 ASN A C 1
ATOM 582 O O . ASN A 1 75 ? -8.774 -8.931 -0.392 1.00 92.94 75 ASN A O 1
ATOM 586 N N . ALA A 1 76 ? -7.514 -9.245 -2.223 1.00 93.25 76 ALA A N 1
ATOM 587 C CA . ALA A 1 76 ? -7.465 -10.699 -2.115 1.00 93.25 76 ALA A CA 1
ATOM 588 C C . ALA A 1 76 ? -6.840 -11.147 -0.785 1.00 93.25 76 ALA A C 1
ATOM 590 O O . ALA A 1 76 ? -7.418 -11.970 -0.075 1.00 93.25 76 ALA A O 1
ATOM 591 N N . ARG A 1 77 ? -5.706 -10.557 -0.388 1.00 90.81 77 ARG A N 1
ATOM 592 C CA . ARG A 1 77 ? -5.058 -10.856 0.902 1.00 90.81 77 ARG A CA 1
ATOM 593 C C . ARG A 1 77 ? -5.912 -10.430 2.091 1.00 90.81 77 ARG A C 1
ATOM 595 O O . ARG A 1 77 ? -5.979 -11.159 3.080 1.00 90.81 77 ARG A O 1
ATOM 602 N N . ASN A 1 78 ? -6.554 -9.265 1.997 1.00 93.31 78 ASN A N 1
ATOM 603 C CA . ASN A 1 78 ? -7.381 -8.725 3.073 1.00 93.31 78 ASN A CA 1
ATOM 604 C C . ASN A 1 78 ? -8.698 -9.500 3.270 1.00 93.31 78 ASN A C 1
ATOM 606 O O . ASN A 1 78 ? -9.255 -9.497 4.364 1.00 93.31 78 ASN A O 1
ATOM 610 N N . ARG A 1 79 ? -9.190 -10.198 2.236 1.00 92.44 79 ARG A N 1
ATOM 611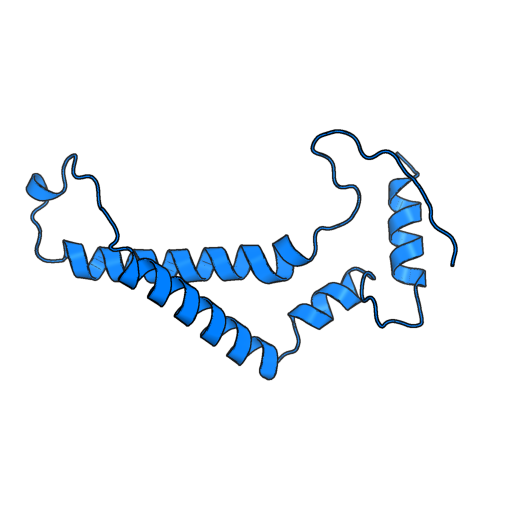 C CA . ARG A 1 79 ? -10.326 -11.127 2.368 1.00 92.44 79 ARG A CA 1
ATOM 612 C C . ARG A 1 79 ? -9.988 -12.314 3.266 1.00 92.44 79 ARG A C 1
ATOM 614 O O . ARG A 1 79 ? -10.812 -12.698 4.086 1.00 92.44 79 ARG A O 1
ATOM 621 N N . THR A 1 80 ? -8.789 -12.877 3.122 1.00 91.12 80 THR A N 1
ATOM 622 C CA . THR A 1 80 ? -8.362 -14.051 3.901 1.00 91.12 80 THR A CA 1
ATOM 623 C C . THR A 1 80 ? -7.961 -13.681 5.324 1.00 91.12 80 THR A C 1
ATOM 625 O O . THR A 1 80 ? -8.287 -14.388 6.271 1.00 91.12 80 THR A O 1
ATOM 628 N N . ARG A 1 81 ? -7.247 -12.566 5.487 1.00 89.25 81 ARG A N 1
ATOM 629 C CA . ARG A 1 81 ? -6.839 -12.037 6.789 1.00 89.25 81 ARG A CA 1
ATOM 630 C C . ARG A 1 81 ? -7.267 -10.586 6.839 1.00 89.25 81 ARG A C 1
ATOM 632 O O . ARG A 1 81 ? -6.784 -9.816 6.025 1.00 89.25 81 ARG A O 1
ATOM 639 N N . ARG A 1 82 ? -8.122 -10.191 7.777 1.00 92.12 82 ARG A N 1
ATOM 640 C CA . ARG A 1 82 ? -8.671 -8.824 7.848 1.00 92.12 82 ARG A CA 1
ATOM 641 C C . ARG A 1 82 ? -7.675 -7.819 8.438 1.00 92.12 82 ARG A C 1
ATOM 643 O O . ARG A 1 82 ? -8.030 -7.004 9.279 1.00 92.12 82 ARG A O 1
ATOM 650 N N . TRP A 1 83 ? -6.433 -7.850 7.963 1.00 92.25 83 TRP A N 1
ATOM 651 C CA . TRP A 1 83 ? -5.290 -7.147 8.540 1.00 92.25 83 TRP A CA 1
ATOM 652 C C . TRP A 1 83 ? -5.446 -5.619 8.542 1.00 92.25 83 TRP A C 1
ATOM 654 O O . TRP A 1 83 ? -4.853 -4.956 9.389 1.00 92.25 83 TRP A O 1
ATOM 664 N N . ILE A 1 84 ? -6.263 -5.056 7.643 1.00 91.69 84 ILE A N 1
ATOM 665 C CA . ILE A 1 84 ? -6.633 -3.635 7.701 1.00 91.69 84 ILE A CA 1
ATOM 666 C C . ILE A 1 84 ? -7.479 -3.368 8.948 1.00 91.69 84 ILE A C 1
ATOM 668 O O . ILE A 1 84 ? -7.133 -2.498 9.736 1.00 91.69 84 ILE A O 1
ATOM 672 N N . ALA A 1 85 ? -8.559 -4.129 9.151 1.00 90.88 85 ALA A N 1
ATOM 673 C CA . ALA A 1 85 ? -9.420 -3.978 10.325 1.00 90.88 85 ALA A CA 1
ATOM 674 C C . ALA A 1 85 ? -8.651 -4.284 11.619 1.00 90.88 85 ALA A C 1
ATOM 676 O O . ALA A 1 85 ? -8.763 -3.539 12.589 1.00 90.88 85 ALA A O 1
ATOM 677 N N . ASP A 1 86 ? -7.792 -5.308 11.599 1.00 91.06 86 ASP A N 1
ATOM 678 C CA . ASP A 1 86 ? -6.920 -5.642 12.726 1.00 91.06 86 ASP A CA 1
ATOM 679 C C . ASP A 1 86 ? -6.011 -4.460 13.098 1.00 91.06 86 ASP A C 1
ATOM 681 O O . ASP A 1 86 ? -5.811 -4.192 14.278 1.00 91.06 86 ASP A O 1
ATOM 685 N N . ALA A 1 87 ? -5.482 -3.719 12.115 1.00 90.31 87 ALA A N 1
ATOM 686 C CA . ALA A 1 87 ? -4.658 -2.540 12.379 1.00 90.31 87 ALA A CA 1
ATOM 687 C C . ALA A 1 87 ? -5.451 -1.435 13.100 1.00 90.31 87 ALA A C 1
ATOM 689 O O . ALA A 1 87 ? -4.946 -0.855 14.061 1.00 90.31 87 ALA A O 1
ATOM 690 N N . PHE A 1 88 ? -6.702 -1.191 12.692 1.00 89.62 88 PHE A N 1
ATOM 691 C CA . PHE A 1 88 ? -7.599 -0.263 13.390 1.00 89.62 88 PHE A CA 1
ATOM 692 C C . PHE A 1 88 ? -7.876 -0.706 14.832 1.00 89.62 88 PHE A C 1
ATOM 694 O O . PHE A 1 88 ? -7.727 0.094 15.757 1.00 89.62 88 PHE A O 1
ATOM 701 N N . ALA A 1 89 ? -8.172 -1.989 15.045 1.00 88.75 89 ALA A N 1
ATOM 702 C CA . ALA A 1 89 ? -8.431 -2.543 16.374 1.00 88.75 89 ALA A CA 1
ATOM 703 C C . ALA A 1 89 ? -7.193 -2.522 17.295 1.00 88.75 89 ALA A C 1
ATOM 705 O O . ALA A 1 89 ? -7.289 -2.218 18.488 1.00 88.75 89 ALA A O 1
ATOM 706 N N . VAL A 1 90 ? -6.004 -2.822 16.760 1.00 86.06 90 VAL A N 1
ATOM 707 C CA . VAL A 1 90 ? -4.738 -2.800 17.516 1.00 86.06 90 VAL A CA 1
ATOM 708 C C . VAL A 1 90 ? -4.400 -1.388 17.978 1.00 86.06 90 VAL A C 1
ATOM 710 O O . VAL A 1 90 ? -4.029 -1.204 19.134 1.00 86.06 90 VAL A O 1
ATOM 713 N N . CYS A 1 91 ? -4.578 -0.393 17.112 1.00 82.75 91 CYS A N 1
ATOM 714 C CA . CYS A 1 91 ? -4.338 1.008 17.448 1.00 82.75 91 CYS A CA 1
ATOM 715 C C . CYS A 1 91 ? -5.491 1.656 18.236 1.00 82.75 91 CYS A C 1
ATOM 717 O O . CYS A 1 91 ? -5.429 2.851 18.513 1.00 82.75 91 CYS A O 1
ATOM 719 N N . GLY A 1 92 ? -6.543 0.900 18.573 1.00 83.62 92 GLY A N 1
ATOM 720 C CA . GLY A 1 92 ? -7.698 1.396 19.322 1.00 83.62 92 GLY A CA 1
ATOM 721 C C . GLY A 1 92 ? -8.599 2.356 18.545 1.00 83.62 92 GLY A C 1
ATOM 722 O O . GLY A 1 92 ? -9.504 2.915 19.137 1.00 83.62 92 GLY A O 1
ATOM 723 N N . GLN A 1 93 ? -8.393 2.546 17.242 1.00 84.56 93 GLN A N 1
ATOM 724 C CA . GLN A 1 93 ? -9.183 3.473 16.421 1.00 84.56 93 GLN A CA 1
ATOM 725 C C . GLN A 1 93 ? -10.219 2.744 15.557 1.00 84.56 93 GLN A C 1
ATOM 727 O O . GLN A 1 93 ? -10.599 3.246 14.502 1.00 84.56 93 GLN A O 1
ATOM 732 N N . ASP A 1 94 ? -10.645 1.540 15.948 1.00 87.69 94 ASP A N 1
ATOM 733 C CA . ASP A 1 94 ? -11.745 0.860 15.266 1.00 87.69 94 ASP A CA 1
ATOM 734 C C . ASP A 1 94 ? -13.053 1.631 15.513 1.00 87.69 94 ASP A C 1
ATOM 736 O O . ASP A 1 94 ? -13.536 1.646 16.649 1.00 87.69 94 ASP A O 1
ATOM 740 N N . PRO A 1 95 ? -13.644 2.270 14.483 1.00 80.38 95 PRO A N 1
ATOM 741 C CA . PRO A 1 95 ? -14.839 3.092 14.654 1.00 80.38 95 PRO A CA 1
ATOM 742 C C . PRO A 1 95 ? -16.079 2.274 15.032 1.00 80.38 95 PRO A C 1
ATOM 744 O O . PRO A 1 95 ? -17.093 2.854 15.412 1.00 80.38 95 PRO A O 1
ATOM 747 N N . TRP A 1 96 ? -16.012 0.946 14.910 1.00 86.00 96 TRP A N 1
ATOM 748 C CA . TRP A 1 96 ? -17.099 0.032 15.250 1.00 86.00 96 TRP A CA 1
ATOM 749 C C . TRP A 1 96 ? -16.923 -0.623 16.625 1.00 86.00 96 TRP A C 1
ATOM 751 O O . TRP A 1 96 ? -17.782 -1.405 17.028 1.00 86.00 96 TRP A O 1
ATOM 761 N N . SER A 1 97 ? -15.833 -0.330 17.341 1.00 85.69 97 SER A N 1
ATOM 762 C CA . SER A 1 97 ? -15.615 -0.850 18.692 1.00 85.69 97 SER A CA 1
ATOM 763 C C . SER A 1 97 ? -16.543 -0.166 19.696 1.00 85.69 97 SER A C 1
ATOM 765 O O . SER A 1 97 ? -16.607 1.063 19.756 1.00 85.69 97 SER A O 1
ATOM 767 N N . GLU A 1 98 ? -17.221 -0.959 20.527 1.00 87.25 98 GLU A N 1
ATOM 768 C CA . GLU A 1 98 ? -17.983 -0.454 21.678 1.00 87.25 98 GLU A CA 1
ATOM 769 C C . GLU A 1 98 ? -17.059 -0.026 22.833 1.00 87.25 98 GLU A C 1
ATOM 771 O O . GLU A 1 98 ? -17.405 0.859 23.612 1.00 87.25 98 GLU A O 1
ATOM 776 N N . ASP A 1 99 ? -15.867 -0.626 22.923 1.00 85.25 99 ASP A N 1
ATOM 777 C CA . ASP A 1 99 ? -14.843 -0.297 23.916 1.00 85.25 99 ASP A CA 1
ATOM 778 C C . ASP A 1 99 ? -13.827 0.690 23.323 1.00 85.25 99 ASP A C 1
ATOM 780 O O . ASP A 1 99 ? -13.053 0.342 22.423 1.00 85.25 99 ASP A O 1
ATOM 784 N N . GLN A 1 100 ? -13.822 1.920 23.842 1.00 82.56 100 GLN A N 1
ATOM 785 C CA . GLN A 1 100 ? -12.881 2.978 23.457 1.00 82.56 100 GLN A CA 1
ATOM 786 C C . GLN A 1 100 ? -11.690 3.122 24.416 1.00 82.56 100 GLN A C 1
ATOM 788 O O . GLN A 1 100 ? -10.814 3.950 24.170 1.00 82.56 100 GLN A O 1
ATOM 793 N N . SER A 1 101 ? -11.564 2.271 25.441 1.00 85.44 101 SER A N 1
ATOM 794 C CA . SER A 1 101 ? -10.508 2.368 26.465 1.00 85.44 101 SER A CA 1
ATOM 795 C C . SER A 1 101 ? -9.083 2.346 25.899 1.00 85.44 101 SER A C 1
ATOM 797 O O . SER A 1 101 ? -8.132 2.837 26.507 1.00 85.44 101 SER A O 1
ATOM 799 N N . ARG A 1 102 ? -8.880 1.717 24.735 1.00 81.00 102 ARG A N 1
ATOM 800 C CA . ARG A 1 102 ? -7.587 1.717 24.032 1.00 81.00 102 ARG A CA 1
ATOM 801 C C . ARG A 1 102 ? -7.272 3.069 23.405 1.00 81.00 102 ARG A C 1
ATOM 803 O O . ARG A 1 102 ? -6.122 3.492 23.454 1.00 81.00 102 ARG A O 1
ATOM 810 N N . PHE A 1 103 ? -8.273 3.718 22.819 1.00 81.81 103 PHE A N 1
ATOM 811 C CA . PHE A 1 103 ? -8.125 5.049 22.246 1.00 81.81 103 PHE A CA 1
ATOM 812 C C . PHE A 1 103 ? -7.919 6.094 23.339 1.00 81.81 103 PHE A C 1
ATOM 814 O O . PHE A 1 103 ? -7.019 6.914 23.229 1.00 81.81 103 PHE A O 1
ATOM 821 N N . GLU A 1 104 ? -8.694 6.011 24.420 1.00 82.69 104 GLU A N 1
ATOM 822 C CA . GLU A 1 104 ? -8.576 6.907 25.575 1.00 82.69 104 GLU A CA 1
ATOM 823 C C . GLU A 1 104 ? -7.170 6.846 26.183 1.00 82.69 104 GLU A C 1
ATOM 825 O O . GLU A 1 104 ? -6.524 7.879 26.317 1.00 82.69 104 GLU A O 1
ATOM 830 N N . ARG A 1 105 ? -6.623 5.642 26.404 1.00 82.62 105 ARG A N 1
ATOM 831 C CA . ARG A 1 105 ? -5.225 5.470 26.845 1.00 82.62 105 ARG A CA 1
ATOM 832 C C . ARG A 1 105 ? -4.198 6.057 25.877 1.00 82.62 105 ARG A C 1
ATOM 834 O O . ARG A 1 105 ? -3.176 6.578 26.314 1.00 82.62 105 ARG A O 1
ATOM 841 N N . LEU A 1 106 ? -4.434 5.948 24.566 1.00 78.38 106 LEU A N 1
ATOM 842 C CA . LEU A 1 106 ? -3.566 6.581 23.572 1.00 78.38 106 LEU A CA 1
ATOM 843 C C . LEU A 1 106 ? -3.610 8.106 23.730 1.00 78.38 106 LEU A C 1
ATOM 845 O O . LEU A 1 106 ? -2.553 8.726 23.748 1.00 78.38 106 LEU A O 1
ATOM 849 N N . LEU A 1 107 ? -4.796 8.699 23.877 1.00 80.00 107 LEU A N 1
ATOM 850 C CA . LEU A 1 107 ? -4.943 10.140 24.086 1.00 80.00 107 LEU A CA 1
ATOM 851 C C . LEU A 1 107 ? -4.270 10.606 25.384 1.00 80.00 107 LEU A C 1
ATOM 853 O O . LEU A 1 107 ? -3.529 11.582 25.352 1.00 80.00 107 LEU A O 1
ATOM 857 N N . GLU A 1 108 ? -4.447 9.878 26.488 1.00 81.88 108 GLU A N 1
ATOM 858 C CA . GLU A 1 108 ? -3.773 10.161 27.765 1.00 81.88 108 GLU A CA 1
ATOM 859 C C . GLU A 1 108 ? -2.246 10.146 27.610 1.00 81.88 108 GLU A C 1
ATOM 861 O O . GLU A 1 108 ? -1.569 11.076 28.042 1.00 81.88 108 GLU A O 1
ATOM 866 N N . SER A 1 109 ? -1.694 9.152 26.902 1.00 76.75 109 SER A N 1
ATOM 867 C CA . SER A 1 109 ? -0.244 9.066 26.663 1.00 76.75 109 SER A CA 1
ATOM 868 C C . SER A 1 109 ? 0.331 10.221 25.832 1.00 76.75 109 SER A C 1
ATOM 870 O O . SER A 1 109 ? 1.540 10.443 25.840 1.00 76.75 109 SER A O 1
ATOM 872 N N . LEU A 1 110 ? -0.520 10.945 25.101 1.00 73.06 110 LEU A N 1
ATOM 873 C CA . LEU A 1 110 ? -0.134 12.097 24.284 1.00 73.06 110 LEU A CA 1
ATOM 874 C C . LEU A 1 110 ? -0.228 13.422 25.055 1.00 73.06 110 LEU A C 1
ATOM 876 O O . LEU A 1 110 ? 0.324 14.415 24.591 1.00 73.06 110 LEU A O 1
ATOM 880 N N . GLN A 1 111 ? -0.913 13.448 26.205 1.00 66.94 111 GLN A N 1
ATOM 881 C CA . GLN A 1 111 ? -1.081 14.639 27.046 1.00 66.94 111 GLN A CA 1
ATOM 882 C C . GLN A 1 111 ? 0.048 14.820 28.078 1.00 66.94 111 GLN A C 1
ATOM 884 O O . GLN A 1 111 ? 0.177 15.902 28.645 1.00 66.94 111 GLN A O 1
ATOM 889 N N . GLU A 1 112 ? 0.884 13.803 28.313 1.00 53.16 112 GLU A N 1
ATOM 890 C CA . GLU A 1 112 ? 2.022 13.859 29.252 1.00 53.16 112 GLU A CA 1
ATOM 891 C C . GLU A 1 112 ? 3.318 14.475 28.661 1.00 53.16 112 GLU A C 1
ATOM 893 O O . GLU A 1 112 ? 4.399 14.264 29.215 1.00 53.16 112 GLU A O 1
ATOM 898 N N . GLN A 1 113 ? 3.250 15.239 27.559 1.00 45.62 113 GLN A N 1
ATOM 899 C CA . GLN A 1 113 ? 4.414 15.900 26.931 1.00 45.62 113 GLN A CA 1
ATOM 900 C C . GLN A 1 113 ? 4.343 17.426 26.945 1.00 45.62 113 GLN A C 1
ATOM 902 O O . GLN A 1 113 ? 3.292 17.981 26.559 1.00 45.62 113 GLN A O 1
#

Radius of gyration: 20.92 Å; chains: 1; bounding box: 47×36×54 Å